Protein AF-A0A1J5P2U4-F1 (afdb_monomer_lite)

Organism: NCBI:txid410659

pLDDT: mean 81.0, std 15.77, range [33.81, 97.44]

Foldseek 3Di:
DPDPLVVVVVVLVPDDPVSSVVVLVCCCPVPVNCCVRQNAEAEDEPQVVAADDQDDDGPHQWYKYWHHQDPVRDIDIDIHGDCVVDPPVVVVVVVVVVVVCVVPVVVCVCVPDDDPDDPPPPPPDDD

Secondary structure (DSSP, 8-state):
---HHHHHHHHHHTS-HHHHHHHHHHHHHSHHHHHHHT-S-EEEE-GGG-S-------SSSEEEEEEEEPTTS-EEEEEEE-TTTS-HHHHHHHHHHHHHHIIIIIHHHHHHS---S----------

Radius of gyration: 18.42 Å; chains: 1; bounding box: 45×30×42 Å

Structure (mmCIF, N/CA/C/O backbone):
data_AF-A0A1J5P2U4-F1
#
_entry.id   AF-A0A1J5P2U4-F1
#
loop_
_atom_site.group_PDB
_atom_site.id
_atom_site.type_symbol
_atom_site.label_atom_id
_atom_site.label_alt_id
_atom_site.label_comp_id
_atom_site.label_asym_id
_atom_site.label_entity_id
_atom_site.label_seq_id
_atom_site.pdbx_PDB_ins_code
_atom_site.Cartn_x
_atom_site.Cartn_y
_atom_site.Cartn_z
_atom_site.occupancy
_atom_site.B_iso_or_equiv
_atom_site.auth_seq_id
_atom_site.auth_comp_id
_atom_site.auth_asym_id
_atom_site.auth_atom_id
_atom_site.pdbx_PDB_model_num
ATOM 1 N N . MET A 1 1 ? -10.107 -14.728 -17.658 1.00 53.91 1 MET A N 1
ATOM 2 C CA . MET A 1 1 ? -9.502 -13.776 -16.695 1.00 53.91 1 MET A CA 1
ATOM 3 C C . MET A 1 1 ? -9.969 -12.376 -17.053 1.00 53.91 1 MET A C 1
ATOM 5 O O . MET A 1 1 ? -9.482 -11.819 -18.030 1.00 53.91 1 MET A O 1
ATOM 9 N N . GLU A 1 2 ? -10.939 -11.845 -16.314 1.00 76.62 2 GLU A N 1
ATOM 10 C CA . GLU A 1 2 ? -11.647 -10.598 -16.659 1.00 76.62 2 GLU A CA 1
ATOM 11 C C . GLU A 1 2 ? -10.853 -9.314 -16.367 1.00 76.62 2 GLU A C 1
ATOM 13 O O . GLU A 1 2 ? -11.187 -8.256 -16.887 1.00 76.62 2 GLU A O 1
ATOM 18 N N . ILE A 1 3 ? -9.757 -9.390 -15.606 1.00 80.31 3 ILE A N 1
ATOM 19 C CA . ILE A 1 3 ? -8.998 -8.210 -15.169 1.00 80.31 3 ILE A CA 1
ATOM 20 C C . ILE A 1 3 ? -7.887 -7.863 -16.188 1.00 80.31 3 ILE A C 1
ATOM 22 O O . ILE A 1 3 ? -6.929 -8.634 -16.345 1.00 80.31 3 ILE A O 1
ATOM 26 N N . PRO A 1 4 ? -7.937 -6.695 -16.869 1.00 81.62 4 PRO A N 1
ATOM 27 C CA . PRO A 1 4 ? -6.969 -6.341 -17.910 1.00 81.62 4 PRO A CA 1
ATOM 28 C C . PRO A 1 4 ? -5.523 -6.207 -17.417 1.00 81.62 4 PRO A C 1
ATOM 30 O O . PRO A 1 4 ? -4.601 -6.565 -18.150 1.00 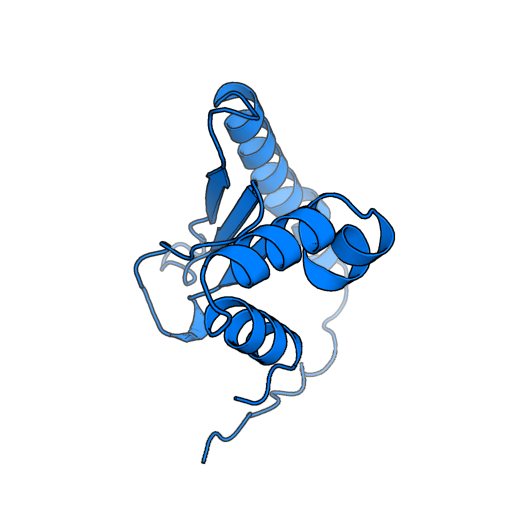81.62 4 PRO A O 1
ATOM 33 N N . SER A 1 5 ? -5.307 -5.708 -16.195 1.00 79.44 5 SER A N 1
ATOM 34 C CA . SER A 1 5 ? -3.974 -5.590 -15.583 1.00 79.44 5 SER A CA 1
ATOM 35 C C . SER A 1 5 ? -3.355 -6.962 -15.317 1.00 79.44 5 SER A C 1
ATOM 37 O O . SER A 1 5 ? -2.198 -7.196 -15.661 1.00 79.44 5 SER A O 1
ATOM 39 N N . PHE A 1 6 ? -4.150 -7.909 -14.819 1.00 81.31 6 PHE A N 1
ATOM 40 C CA . PHE A 1 6 ? -3.707 -9.280 -14.590 1.00 81.31 6 PHE A CA 1
ATOM 41 C C . PHE A 1 6 ? -3.299 -9.973 -15.894 1.00 81.31 6 PHE A C 1
ATOM 43 O O . PHE A 1 6 ? -2.234 -10.582 -15.980 1.00 81.31 6 PHE A O 1
ATOM 50 N N . ARG A 1 7 ? -4.087 -9.791 -16.960 1.00 86.12 7 ARG A N 1
ATOM 51 C CA . ARG A 1 7 ? -3.739 -10.289 -18.298 1.00 86.12 7 ARG A CA 1
ATOM 52 C C . ARG A 1 7 ? -2.407 -9.723 -18.803 1.00 86.12 7 ARG A C 1
ATOM 54 O O . ARG A 1 7 ? -1.611 -10.481 -19.349 1.00 86.12 7 ARG A O 1
ATOM 61 N N . LYS A 1 8 ? -2.139 -8.427 -18.603 1.00 85.94 8 LYS A N 1
ATOM 62 C CA . LYS A 1 8 ? -0.858 -7.800 -18.985 1.00 85.94 8 LYS A CA 1
ATOM 63 C C . LYS A 1 8 ? 0.324 -8.416 -18.234 1.00 85.94 8 LYS A C 1
ATOM 65 O O . LYS A 1 8 ? 1.337 -8.731 -18.855 1.00 85.94 8 LYS A O 1
ATOM 70 N N . ILE A 1 9 ? 0.179 -8.638 -16.927 1.00 84.88 9 ILE A N 1
ATOM 71 C CA . ILE A 1 9 ? 1.215 -9.282 -16.107 1.00 84.88 9 ILE A CA 1
ATOM 72 C C . ILE A 1 9 ? 1.461 -10.715 -16.597 1.00 84.88 9 ILE A C 1
ATOM 74 O O . ILE A 1 9 ? 2.609 -11.098 -16.813 1.00 84.88 9 ILE A O 1
ATOM 78 N N . MET A 1 10 ? 0.399 -11.479 -16.871 1.00 87.69 10 MET A N 1
ATOM 79 C CA . MET A 1 10 ? 0.507 -12.840 -17.410 1.00 87.69 10 MET A CA 1
ATOM 80 C C . MET A 1 10 ? 1.147 -12.889 -18.805 1.00 87.69 10 MET A C 1
ATOM 82 O O . MET A 1 10 ? 1.853 -13.837 -19.134 1.00 87.69 10 MET A O 1
ATOM 86 N N . MET A 1 11 ? 0.937 -11.874 -19.644 1.00 88.69 11 MET A N 1
ATOM 87 C CA . MET A 1 11 ? 1.636 -11.766 -20.929 1.00 88.69 11 MET A CA 1
ATOM 88 C C . MET A 1 11 ? 3.133 -11.504 -20.728 1.00 88.69 11 MET A C 1
ATOM 90 O O . MET A 1 11 ? 3.956 -12.160 -21.364 1.00 88.69 11 MET A O 1
ATOM 94 N N . ALA A 1 12 ? 3.497 -10.611 -19.803 1.00 87.38 12 ALA A N 1
ATOM 95 C CA . ALA A 1 12 ? 4.894 -10.313 -19.493 1.00 87.38 12 ALA A CA 1
ATOM 96 C C . ALA A 1 12 ? 5.641 -11.523 -18.897 1.00 87.38 12 ALA A C 1
ATOM 98 O O . ALA A 1 12 ? 6.815 -11.740 -19.199 1.00 87.38 12 ALA A O 1
ATOM 99 N N . THR A 1 13 ? 4.980 -12.356 -18.084 1.00 86.88 13 THR A N 1
ATOM 100 C CA . THR A 1 13 ? 5.610 -13.544 -17.478 1.00 86.88 13 THR A CA 1
ATOM 101 C C . THR A 1 13 ? 5.893 -14.664 -18.478 1.00 86.88 13 THR A C 1
ATOM 103 O O . THR A 1 13 ? 6.855 -15.412 -18.271 1.00 86.88 13 THR A O 1
ATOM 106 N N . ARG A 1 14 ? 5.119 -14.744 -19.571 1.00 90.69 14 ARG A N 1
ATOM 107 C CA . ARG A 1 14 ? 5.276 -15.726 -20.663 1.00 90.69 14 ARG A CA 1
ATOM 108 C C . ARG A 1 14 ? 6.401 -15.393 -21.649 1.00 90.69 14 ARG A C 1
ATOM 110 O O . ARG A 1 14 ? 6.739 -16.240 -22.472 1.00 90.69 14 ARG A O 1
ATOM 117 N N . LEU A 1 15 ? 6.991 -14.199 -21.579 1.00 92.44 15 LEU A N 1
ATOM 118 C CA . LEU A 1 15 ? 8.107 -13.815 -22.446 1.00 92.44 15 LEU A CA 1
ATOM 119 C C . LEU A 1 15 ? 9.388 -14.614 -22.120 1.00 92.44 15 LEU A C 1
ATOM 121 O O . LEU A 1 15 ? 9.649 -14.915 -20.948 1.00 92.44 15 LEU A O 1
ATOM 125 N N . PRO A 1 16 ? 10.243 -14.900 -23.125 1.00 93.69 16 PRO A N 1
ATOM 126 C CA . PRO A 1 16 ? 11.587 -15.423 -22.900 1.00 93.69 16 PRO A CA 1
ATOM 127 C C . PRO A 1 16 ? 12.362 -14.557 -21.903 1.00 93.69 16 PRO A C 1
ATOM 129 O O . PRO A 1 16 ? 12.216 -13.334 -21.882 1.00 93.69 16 PRO A O 1
ATOM 132 N N . ARG A 1 17 ? 13.232 -15.181 -21.098 1.00 92.62 17 ARG A N 1
ATOM 133 C CA . ARG A 1 17 ? 13.977 -14.526 -20.003 1.00 92.62 17 ARG A CA 1
ATOM 134 C C . ARG A 1 17 ? 14.560 -13.134 -20.334 1.00 92.62 17 ARG A C 1
ATOM 136 O O . ARG A 1 17 ? 14.373 -12.255 -19.490 1.00 92.62 17 ARG A O 1
ATOM 143 N N . PRO A 1 18 ? 15.225 -12.885 -21.484 1.00 93.31 18 PRO A N 1
ATOM 144 C CA . PRO A 1 18 ? 15.765 -11.554 -21.776 1.00 93.31 18 PRO A CA 1
ATOM 145 C C . PRO A 1 18 ? 14.665 -10.504 -21.982 1.00 93.31 18 PRO A C 1
ATOM 147 O O . PRO A 1 18 ? 14.711 -9.440 -21.369 1.00 93.31 18 PRO A O 1
ATOM 150 N N . LEU A 1 19 ? 13.632 -10.828 -22.764 1.00 92.75 19 LEU A N 1
ATOM 151 C CA . LEU A 1 19 ? 12.503 -9.931 -23.024 1.00 92.75 19 LEU A CA 1
ATOM 152 C C . LEU A 1 19 ? 11.686 -9.670 -21.762 1.00 92.75 19 LEU A C 1
ATOM 154 O O . LEU A 1 19 ? 11.273 -8.541 -21.519 1.00 92.75 19 LEU A O 1
ATOM 158 N N . ARG A 1 20 ? 11.518 -10.692 -20.919 1.00 92.62 20 ARG A N 1
ATOM 159 C CA . ARG A 1 20 ? 10.859 -10.553 -19.622 1.00 92.62 20 ARG A CA 1
ATOM 160 C C . ARG A 1 20 ? 11.613 -9.592 -18.703 1.00 92.62 20 ARG A C 1
ATOM 162 O O . ARG A 1 20 ? 10.999 -8.740 -18.073 1.00 92.62 20 ARG A O 1
ATOM 169 N N . ARG A 1 21 ? 12.944 -9.697 -18.616 1.00 90.69 21 ARG A N 1
ATOM 170 C CA . ARG A 1 21 ? 13.746 -8.747 -17.822 1.00 90.69 21 ARG A CA 1
ATOM 171 C C . ARG A 1 21 ? 13.596 -7.323 -18.348 1.00 90.69 21 ARG A C 1
ATOM 173 O O . ARG A 1 21 ? 13.374 -6.419 -17.551 1.00 90.69 21 ARG A O 1
ATOM 180 N N . LEU A 1 22 ? 13.651 -7.143 -19.667 1.00 91.69 22 LEU A N 1
ATOM 181 C CA . LEU A 1 22 ? 13.474 -5.834 -20.287 1.00 91.69 22 LEU A CA 1
ATOM 182 C C . LEU A 1 22 ? 12.072 -5.261 -20.031 1.00 91.69 22 LEU A C 1
ATOM 184 O O . LEU A 1 22 ? 11.955 -4.089 -19.688 1.00 91.69 22 LEU A O 1
ATOM 188 N N . SER A 1 23 ? 11.016 -6.077 -20.121 1.00 90.38 23 SER A N 1
ATOM 189 C CA . SER A 1 23 ? 9.646 -5.619 -19.864 1.00 90.38 23 SER A CA 1
ATOM 190 C C . SER A 1 23 ? 9.451 -5.153 -18.422 1.00 90.38 23 SER A C 1
ATOM 192 O O . SER A 1 23 ? 8.807 -4.133 -18.198 1.00 90.38 23 SER A O 1
ATOM 194 N N . TRP A 1 24 ? 10.029 -5.865 -17.447 1.00 89.31 24 TRP A N 1
ATOM 195 C CA . TRP A 1 24 ? 9.990 -5.452 -16.040 1.00 89.31 24 TRP A CA 1
ATOM 196 C C . TRP A 1 24 ? 10.830 -4.202 -15.788 1.00 89.31 24 TRP A C 1
ATOM 198 O O . TRP A 1 24 ? 10.377 -3.298 -15.095 1.00 89.31 24 TRP A O 1
ATOM 208 N N . LEU A 1 25 ? 12.016 -4.114 -16.394 1.00 89.75 25 LEU A N 1
ATOM 209 C CA . LEU A 1 25 ? 12.885 -2.949 -16.268 1.00 89.75 25 LEU A CA 1
ATOM 210 C C . LEU A 1 25 ? 12.201 -1.690 -16.817 1.00 89.75 25 LEU A C 1
ATOM 212 O O . LEU A 1 25 ? 12.135 -0.686 -16.118 1.00 89.75 25 LEU A O 1
ATOM 216 N N . LEU A 1 26 ? 11.611 -1.755 -18.011 1.00 89.56 26 LEU A N 1
ATOM 217 C CA . LEU A 1 26 ? 10.865 -0.631 -18.584 1.00 89.56 26 LEU A CA 1
ATOM 218 C C . LEU A 1 26 ? 9.596 -0.320 -17.782 1.00 89.56 26 LEU A C 1
ATOM 220 O O . LEU A 1 26 ? 9.335 0.838 -17.472 1.00 89.56 26 LEU A O 1
ATOM 224 N N . GLY A 1 27 ? 8.833 -1.346 -17.399 1.00 87.44 27 GLY A N 1
ATOM 225 C CA . GLY A 1 27 ? 7.594 -1.174 -16.645 1.00 87.44 27 GLY A CA 1
ATOM 226 C C . GLY A 1 27 ? 7.795 -0.505 -15.284 1.00 87.44 27 GLY A C 1
ATOM 227 O O . GLY A 1 27 ? 6.955 0.298 -14.885 1.00 87.44 27 GLY A O 1
ATOM 228 N N . LEU A 1 28 ? 8.906 -0.808 -14.603 1.00 85.75 28 LEU A N 1
ATOM 229 C CA . LEU A 1 28 ? 9.208 -0.274 -13.276 1.00 85.75 28 LEU A CA 1
ATOM 230 C C . LEU A 1 28 ? 9.969 1.062 -13.303 1.00 85.75 28 LEU A C 1
ATOM 232 O O . LEU A 1 28 ? 9.817 1.845 -12.374 1.00 85.75 28 LEU A O 1
ATOM 236 N N . ASN A 1 29 ? 10.760 1.345 -14.346 1.00 88.38 29 ASN A N 1
ATOM 237 C CA . ASN A 1 29 ? 11.610 2.548 -14.390 1.00 88.38 29 ASN A CA 1
ATOM 238 C C . ASN A 1 29 ? 11.037 3.689 -15.245 1.00 88.38 29 ASN A C 1
ATOM 240 O O . ASN A 1 29 ? 11.432 4.841 -15.079 1.00 88.38 29 ASN A O 1
ATOM 244 N N . VAL A 1 30 ? 10.101 3.416 -16.159 1.00 89.62 30 VAL A N 1
ATOM 245 C CA . VAL A 1 30 ? 9.462 4.471 -16.958 1.00 89.62 30 VAL A CA 1
ATOM 246 C C . VAL A 1 30 ? 8.278 5.031 -16.177 1.00 89.62 30 VAL A C 1
ATOM 248 O O . VAL A 1 30 ? 7.255 4.362 -16.042 1.00 89.62 30 VAL A O 1
ATOM 251 N N . GLY A 1 31 ? 8.376 6.282 -15.714 1.00 84.75 31 GLY A N 1
ATOM 252 C CA . GLY A 1 31 ? 7.391 6.895 -14.809 1.00 84.75 31 GLY A CA 1
ATOM 253 C C . GLY A 1 31 ? 5.932 6.780 -15.270 1.00 84.75 31 GLY A C 1
ATOM 254 O O . GLY A 1 31 ? 5.059 6.420 -14.483 1.00 84.75 31 GLY A O 1
ATOM 255 N N . ARG A 1 32 ? 5.654 6.976 -16.568 1.00 86.12 32 ARG A N 1
ATOM 256 C CA . ARG A 1 32 ? 4.300 6.794 -17.127 1.00 86.12 32 ARG A CA 1
ATOM 257 C C . ARG A 1 32 ? 3.822 5.341 -17.047 1.00 86.12 32 ARG A C 1
ATOM 259 O O . ARG A 1 32 ? 2.643 5.107 -16.807 1.00 86.12 32 ARG A O 1
ATOM 266 N N . MET A 1 33 ? 4.706 4.367 -17.263 1.00 84.44 33 MET A N 1
ATOM 267 C CA . MET A 1 33 ? 4.361 2.944 -17.182 1.00 84.44 33 MET A CA 1
ATOM 268 C C . MET A 1 33 ? 4.189 2.503 -15.729 1.00 84.44 33 MET A C 1
ATOM 270 O O . MET A 1 33 ? 3.229 1.786 -15.441 1.00 84.44 33 MET A O 1
ATOM 274 N N . TYR A 1 34 ? 5.050 2.991 -14.834 1.00 84.56 34 TYR A N 1
ATOM 275 C CA . TYR A 1 34 ? 4.978 2.742 -13.399 1.00 84.56 34 TYR A CA 1
ATOM 276 C C . TYR A 1 34 ? 3.660 3.251 -12.809 1.00 84.56 34 TYR A C 1
ATOM 278 O O . TYR A 1 34 ? 2.875 2.473 -12.265 1.00 84.56 34 TYR A O 1
ATOM 286 N N . ALA A 1 35 ? 3.358 4.535 -13.020 1.00 84.50 35 ALA A N 1
ATOM 287 C CA . ALA A 1 35 ? 2.147 5.161 -12.498 1.00 84.50 35 ALA A CA 1
ATOM 288 C C . ALA A 1 35 ? 0.865 4.522 -13.056 1.00 84.50 35 ALA A C 1
ATOM 290 O O . ALA A 1 35 ? -0.103 4.349 -12.324 1.00 84.50 35 ALA A O 1
ATOM 291 N N . ASN A 1 36 ? 0.862 4.123 -14.333 1.00 83.50 36 ASN A N 1
ATOM 292 C CA . ASN A 1 36 ? -0.333 3.567 -14.969 1.00 83.50 36 ASN A CA 1
ATOM 293 C C . ASN A 1 36 ? -0.586 2.083 -14.660 1.00 83.50 36 ASN A C 1
ATOM 295 O O . ASN A 1 36 ? -1.704 1.620 -14.879 1.00 83.50 36 ASN A O 1
ATOM 299 N N . ASN A 1 37 ? 0.431 1.307 -14.260 1.00 79.62 37 ASN A N 1
ATOM 300 C CA . ASN A 1 37 ? 0.289 -0.151 -14.123 1.00 79.62 37 ASN A CA 1
ATOM 301 C C . ASN A 1 37 ? 0.628 -0.695 -12.727 1.00 79.62 37 ASN A C 1
ATOM 303 O O . ASN A 1 37 ? 0.103 -1.752 -12.385 1.00 79.62 37 ASN A O 1
ATOM 307 N N . PHE A 1 38 ? 1.482 -0.026 -11.946 1.00 80.38 38 PHE A N 1
ATOM 308 C CA . PHE A 1 38 ? 1.981 -0.540 -10.663 1.00 80.38 38 PHE A CA 1
ATOM 309 C C . PHE A 1 38 ? 1.527 0.285 -9.455 1.00 80.38 38 PHE A C 1
ATOM 311 O O . PHE A 1 38 ? 1.266 -0.290 -8.401 1.00 80.38 38 PHE A O 1
ATOM 318 N N . GLY A 1 39 ? 1.371 1.604 -9.612 1.00 83.88 39 GLY A N 1
ATOM 319 C CA . GLY A 1 39 ? 0.986 2.489 -8.508 1.00 83.88 39 GLY A CA 1
ATOM 320 C C . GLY A 1 39 ? 2.053 2.570 -7.406 1.00 83.88 39 GLY A C 1
ATOM 321 O O . GLY A 1 39 ? 3.189 2.140 -7.592 1.00 83.88 39 GLY A O 1
ATOM 322 N N . SER A 1 40 ? 1.702 3.153 -6.257 1.00 84.56 40 SER A N 1
ATOM 323 C CA . SER A 1 40 ? 2.643 3.345 -5.135 1.00 84.56 40 SER A CA 1
ATOM 324 C C . SER A 1 40 ? 2.557 2.243 -4.077 1.00 84.56 40 SER A C 1
ATOM 326 O O . SER A 1 40 ? 3.567 1.877 -3.481 1.00 84.56 40 SER A O 1
ATOM 328 N N . PHE A 1 41 ? 1.359 1.710 -3.845 1.00 86.62 41 PHE A N 1
ATOM 329 C CA . PHE A 1 41 ? 1.096 0.618 -2.913 1.00 86.62 41 PHE A CA 1
ATOM 330 C C . PHE A 1 41 ? -0.099 -0.196 -3.409 1.00 86.62 41 PHE A C 1
ATOM 332 O O . PHE A 1 41 ? -0.983 0.329 -4.088 1.00 86.62 41 PHE A O 1
ATOM 339 N N . GLY A 1 42 ? -0.118 -1.483 -3.076 1.00 86.94 42 GLY A N 1
ATOM 340 C CA . GLY A 1 42 ? -1.277 -2.340 -3.308 1.00 86.94 42 GLY A CA 1
ATOM 341 C C . GLY A 1 42 ? -2.151 -2.435 -2.063 1.00 86.94 42 GLY A C 1
ATOM 342 O O . GLY A 1 42 ? -1.626 -2.493 -0.952 1.00 86.94 42 GLY A O 1
ATOM 343 N N . VAL A 1 43 ? -3.468 -2.515 -2.248 1.00 88.06 43 VAL A N 1
ATOM 344 C CA . VAL A 1 43 ? -4.414 -2.936 -1.206 1.00 88.06 43 VAL A CA 1
ATOM 345 C C . VAL A 1 43 ? -5.136 -4.172 -1.709 1.00 88.06 43 VAL A C 1
ATOM 347 O O . VAL A 1 43 ? -5.642 -4.186 -2.830 1.00 88.06 43 VAL A O 1
ATOM 350 N N . THR A 1 44 ? -5.169 -5.217 -0.895 1.00 84.81 44 THR A N 1
ATOM 351 C CA . THR A 1 44 ? -5.840 -6.471 -1.227 1.00 84.81 44 THR A CA 1
ATOM 352 C C . THR A 1 44 ? -6.632 -6.986 -0.037 1.00 84.81 44 THR A C 1
ATOM 354 O O . THR A 1 44 ? -6.281 -6.748 1.116 1.00 84.81 44 THR A O 1
ATOM 357 N N . SER A 1 45 ? -7.706 -7.712 -0.322 1.00 81.31 45 SER A N 1
ATOM 358 C CA . SER A 1 45 ? -8.538 -8.346 0.692 1.00 81.31 45 SER A CA 1
ATOM 359 C C . SER A 1 45 ? -8.781 -9.792 0.328 1.00 81.31 45 SER A C 1
ATOM 361 O O . SER A 1 45 ? -9.140 -10.096 -0.810 1.00 81.31 45 SER A O 1
ATOM 363 N N . VAL A 1 46 ? -8.611 -10.670 1.310 1.00 71.75 46 VAL A N 1
ATOM 364 C CA . VAL A 1 46 ? -9.069 -12.064 1.228 1.00 71.75 46 VAL A CA 1
ATOM 365 C C . VAL A 1 46 ? -10.355 -12.244 2.043 1.00 71.75 46 VAL A C 1
ATOM 367 O O . VAL A 1 46 ? -10.946 -13.315 2.026 1.00 71.75 46 VAL A O 1
ATOM 370 N N . ALA A 1 47 ? -10.859 -11.178 2.680 1.00 73.00 47 ALA A N 1
ATOM 371 C CA . ALA A 1 47 ? -12.006 -11.231 3.582 1.00 73.00 47 ALA A CA 1
ATOM 372 C C . ALA A 1 47 ? -13.254 -11.870 2.945 1.00 73.00 47 ALA A C 1
ATOM 374 O O . ALA A 1 47 ? -13.990 -12.598 3.601 1.00 73.00 47 ALA A O 1
ATOM 375 N N . ALA A 1 48 ? -13.465 -11.659 1.642 1.00 68.19 48 ALA A N 1
ATOM 376 C CA . ALA A 1 48 ? -14.589 -12.246 0.911 1.00 68.19 48 ALA A CA 1
ATOM 377 C C . ALA A 1 48 ? -14.539 -13.785 0.801 1.00 68.19 48 ALA A C 1
ATOM 379 O O . A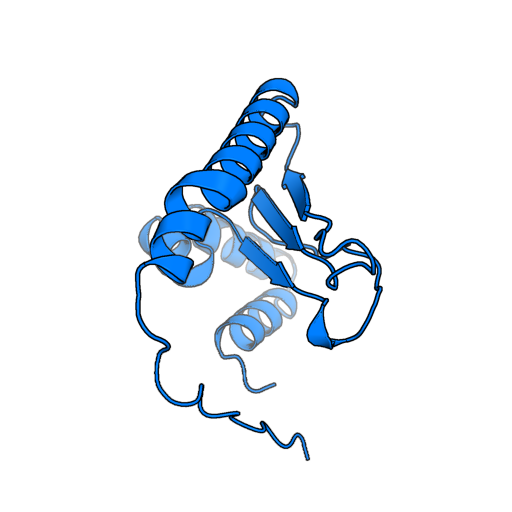LA A 1 48 ? -15.572 -14.408 0.572 1.00 68.19 48 ALA A O 1
ATOM 380 N N . TYR A 1 49 ? -13.361 -14.397 0.955 1.00 68.00 49 TYR A N 1
ATOM 381 C CA . TYR A 1 49 ? -13.132 -15.835 0.776 1.00 68.00 49 TYR A CA 1
ATOM 382 C C . TYR A 1 49 ? -12.866 -16.577 2.097 1.00 68.00 49 TYR A C 1
ATOM 384 O O . TYR A 1 49 ? -12.594 -17.775 2.080 1.00 68.00 49 TYR A O 1
ATOM 392 N N . GLY A 1 50 ? -12.990 -15.886 3.235 1.00 64.88 50 GLY A N 1
ATOM 393 C CA . GLY A 1 50 ? -12.833 -16.450 4.576 1.00 64.88 50 GLY A CA 1
ATOM 394 C C . GLY A 1 50 ? -11.503 -16.095 5.255 1.00 64.88 50 GLY A C 1
ATOM 395 O O . GLY A 1 50 ? -10.699 -15.335 4.708 1.00 64.88 50 GLY A O 1
ATOM 396 N N . PRO A 1 51 ? -11.270 -16.617 6.474 1.00 59.16 51 PRO A N 1
ATOM 397 C CA . PRO A 1 51 ? -10.005 -16.459 7.183 1.00 59.16 51 PRO A CA 1
ATOM 398 C C . PRO A 1 51 ? -8.919 -17.235 6.429 1.00 59.16 51 PRO A C 1
ATOM 400 O O . PRO A 1 51 ? -8.794 -18.450 6.550 1.00 59.16 51 PRO A O 1
ATOM 403 N N . GLY A 1 52 ? -8.181 -16.529 5.579 1.00 57.66 52 GLY A N 1
ATOM 404 C CA . GLY A 1 52 ? -7.149 -17.090 4.717 1.00 57.66 52 GLY A CA 1
ATOM 405 C C . GLY A 1 52 ? -5.815 -16.386 4.910 1.00 57.66 52 GLY A C 1
ATOM 406 O O . GLY A 1 52 ? -5.755 -15.221 5.302 1.00 57.66 52 GLY A O 1
ATOM 407 N N . GLU A 1 53 ? -4.740 -17.114 4.619 1.00 54.53 53 GLU A N 1
ATOM 408 C CA . GLU A 1 53 ? -3.367 -16.636 4.707 1.00 54.53 53 GLU A CA 1
ATOM 409 C C . GLU A 1 53 ? -3.195 -15.344 3.896 1.00 54.53 53 GLU A C 1
ATOM 411 O O . GLU A 1 53 ? -3.324 -15.314 2.671 1.00 54.53 53 GLU A O 1
ATOM 416 N N . LEU A 1 54 ? -2.903 -14.247 4.595 1.00 63.38 54 LEU A N 1
ATOM 417 C CA . LEU A 1 54 ? -2.802 -12.895 4.044 1.00 63.38 54 LEU A CA 1
ATOM 418 C C . LEU A 1 54 ? -1.553 -12.711 3.163 1.00 63.38 54 LEU A C 1
ATOM 420 O O . LEU A 1 54 ? -1.068 -11.591 3.058 1.00 63.38 54 LEU A O 1
ATOM 424 N N . GLN A 1 55 ? -0.999 -13.762 2.544 1.00 63.19 55 GLN A N 1
ATOM 425 C CA . GLN A 1 55 ? 0.257 -13.778 1.775 1.00 63.19 55 GLN A CA 1
ATOM 426 C C . GLN A 1 55 ? 0.079 -13.495 0.274 1.00 63.19 55 GLN A C 1
ATOM 428 O O . GLN A 1 55 ? 0.548 -14.220 -0.598 1.00 63.19 55 GLN A O 1
ATOM 433 N N . ALA A 1 56 ? -0.563 -12.382 -0.060 1.00 68.62 56 ALA A N 1
ATOM 434 C CA . ALA A 1 56 ? -0.507 -11.835 -1.411 1.00 68.62 56 ALA A CA 1
ATOM 435 C C . ALA A 1 56 ? 0.914 -11.355 -1.797 1.00 68.62 56 ALA A C 1
ATOM 437 O O . ALA A 1 56 ? 1.596 -10.663 -1.038 1.00 68.62 56 ALA A O 1
ATOM 4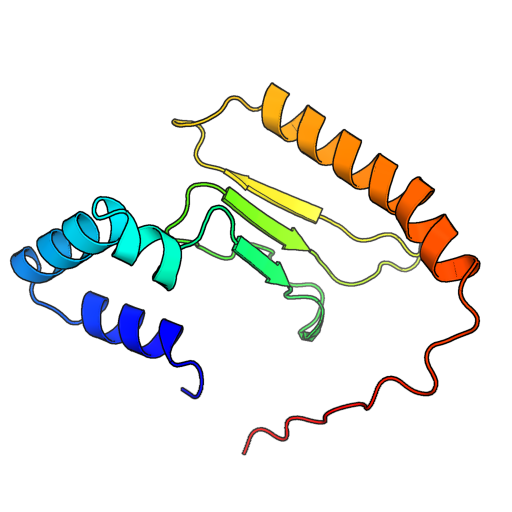38 N N . LEU A 1 57 ? 1.361 -11.680 -3.007 1.00 73.12 57 LEU A N 1
ATOM 439 C CA . LEU A 1 57 ? 2.605 -11.156 -3.573 1.00 73.12 57 LEU A CA 1
ATOM 440 C C . LEU A 1 57 ? 2.283 -9.987 -4.507 1.00 73.12 57 LEU A C 1
ATOM 442 O O . LEU A 1 57 ? 1.394 -10.090 -5.351 1.00 73.12 57 LEU A O 1
ATOM 446 N N . SER A 1 58 ? 3.015 -8.883 -4.363 1.00 74.00 58 SER A N 1
ATOM 447 C CA . SER A 1 58 ? 2.906 -7.707 -5.233 1.00 74.00 58 SER A CA 1
ATOM 448 C C . SER A 1 58 ? 4.266 -7.392 -5.861 1.00 74.00 58 SER A C 1
ATOM 450 O O . SER A 1 58 ? 5.287 -7.595 -5.206 1.00 74.00 58 SER A O 1
ATOM 452 N N . PRO A 1 59 ? 4.308 -6.883 -7.108 1.00 74.94 59 PRO A N 1
ATOM 453 C CA . PRO A 1 59 ? 5.533 -6.338 -7.692 1.00 74.94 59 PRO A CA 1
ATOM 454 C C . PRO A 1 59 ? 6.050 -5.081 -6.976 1.00 74.94 59 PRO A C 1
ATOM 456 O O . PRO A 1 59 ? 7.215 -4.730 -7.139 1.00 74.94 59 PRO A O 1
ATOM 459 N N . GLY A 1 60 ? 5.177 -4.374 -6.249 1.00 81.12 60 GLY A N 1
ATOM 460 C CA . GLY A 1 60 ? 5.517 -3.145 -5.535 1.00 81.12 60 GLY A CA 1
ATOM 461 C C . GLY A 1 60 ? 6.100 -3.400 -4.139 1.00 81.12 60 GLY A C 1
ATOM 462 O O . GLY A 1 60 ? 5.823 -4.441 -3.541 1.00 81.12 60 GLY A O 1
ATOM 463 N N . PRO A 1 61 ? 6.856 -2.433 -3.587 1.00 83.81 61 PRO A N 1
ATOM 464 C CA . PRO A 1 61 ? 7.526 -2.573 -2.296 1.00 83.81 61 PRO A CA 1
ATOM 465 C C . PRO A 1 61 ? 6.577 -2.497 -1.100 1.00 83.81 61 PRO A C 1
ATOM 467 O O . PRO A 1 61 ? 7.025 -2.779 0.001 1.00 83.81 61 PRO A O 1
ATOM 470 N N . PHE A 1 62 ? 5.308 -2.118 -1.289 1.00 89.25 62 PHE A N 1
ATOM 471 C CA . PHE A 1 62 ? 4.311 -1.998 -0.224 1.00 89.25 62 PHE A CA 1
ATOM 472 C C . PHE A 1 62 ? 3.001 -2.672 -0.623 1.00 89.25 62 PHE A C 1
ATOM 474 O O . PHE A 1 62 ? 2.432 -2.391 -1.685 1.00 89.25 62 PHE A O 1
ATOM 481 N N . LEU A 1 63 ? 2.497 -3.533 0.253 1.00 89.06 63 LEU A N 1
ATOM 482 C CA . LEU A 1 63 ? 1.233 -4.226 0.067 1.00 89.06 63 LEU A CA 1
ATOM 483 C C . LEU A 1 63 ? 0.477 -4.319 1.388 1.00 89.06 63 LEU A C 1
ATOM 485 O O . LEU A 1 63 ? 0.927 -4.982 2.317 1.00 89.06 63 LEU A O 1
ATOM 4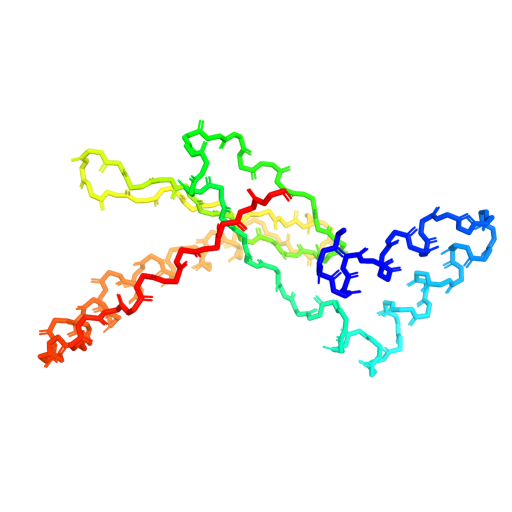89 N N . VAL A 1 64 ? -0.698 -3.703 1.437 1.00 90.06 64 VAL A N 1
ATOM 490 C CA . VAL A 1 64 ? -1.618 -3.769 2.572 1.00 90.06 64 VAL A CA 1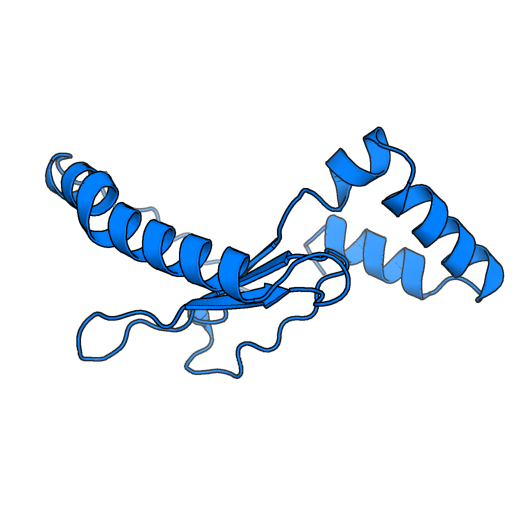
ATOM 491 C C . VAL A 1 64 ? -2.634 -4.876 2.315 1.00 90.06 64 VAL A C 1
ATOM 493 O O . VAL A 1 64 ? -3.279 -4.904 1.268 1.00 90.06 64 VAL A O 1
ATOM 496 N N . SER A 1 65 ? -2.763 -5.806 3.254 1.00 88.19 65 SER A N 1
ATOM 497 C CA . SER A 1 65 ? -3.728 -6.905 3.218 1.00 88.19 65 SER A CA 1
ATOM 498 C C . SER A 1 65 ? -4.606 -6.846 4.461 1.00 88.19 65 SER A C 1
ATOM 500 O O . SER A 1 65 ? -4.069 -6.669 5.551 1.00 88.19 65 SER A O 1
ATOM 502 N N . TYR A 1 66 ? -5.922 -7.008 4.320 1.00 88.62 66 TYR A N 1
ATOM 503 C CA . TYR A 1 66 ? -6.833 -7.073 5.469 1.00 88.62 66 TYR A CA 1
ATOM 504 C C . TYR A 1 66 ? -7.712 -8.328 5.459 1.00 88.62 66 TYR A C 1
ATOM 506 O O . TYR A 1 66 ? -8.067 -8.851 4.393 1.00 88.62 66 TYR A O 1
ATOM 514 N N . GLY A 1 67 ? -8.005 -8.817 6.664 1.00 85.69 67 GLY A N 1
ATOM 515 C CA . GLY A 1 67 ? -8.771 -10.032 6.927 1.00 85.69 67 GLY A CA 1
ATOM 516 C C . GLY A 1 67 ? -10.280 -9.815 7.062 1.00 85.69 67 GLY A C 1
ATOM 517 O O . GLY A 1 67 ? -10.807 -8.729 6.825 1.00 85.69 67 GLY A O 1
ATOM 518 N N . VAL A 1 68 ? -10.978 -10.894 7.425 1.00 85.62 68 VAL A N 1
ATOM 519 C CA . VAL A 1 68 ? -12.395 -10.864 7.823 1.00 85.62 68 VAL A CA 1
ATOM 520 C C . VAL A 1 68 ? -12.580 -10.123 9.145 1.00 85.62 68 VAL A C 1
ATOM 522 O O . VAL A 1 68 ? -11.676 -10.096 9.975 1.00 85.62 68 VAL A O 1
ATOM 525 N N . VAL A 1 69 ? -13.772 -9.556 9.342 1.00 86.44 69 VAL A N 1
ATOM 526 C CA . VAL A 1 69 ? -14.163 -8.955 10.622 1.00 86.44 69 VAL A CA 1
ATOM 527 C C . VAL A 1 69 ? -14.261 -10.053 11.680 1.00 86.44 69 VAL A C 1
ATOM 529 O O . VAL A 1 69 ? -14.987 -11.034 11.497 1.00 86.44 69 VAL A O 1
ATOM 532 N N . GLY A 1 70 ? -13.511 -9.886 12.765 1.00 84.00 70 GLY A N 1
ATOM 533 C CA . GLY A 1 70 ? -13.510 -10.768 13.920 1.00 84.00 70 GLY A CA 1
ATOM 534 C C . GLY A 1 70 ? -14.789 -10.656 14.761 1.00 84.00 70 GLY A C 1
ATOM 535 O O . GLY A 1 70 ? -15.588 -9.731 14.592 1.00 84.00 70 GLY A O 1
ATOM 536 N N . PRO A 1 71 ? -15.005 -11.593 15.701 1.00 84.38 71 PRO A N 1
ATOM 537 C CA . PRO A 1 71 ? -16.174 -11.589 16.588 1.00 84.38 71 PRO A CA 1
ATOM 538 C C . PRO A 1 71 ? -16.231 -10.366 17.520 1.00 84.38 71 PRO A C 1
ATOM 540 O O . PRO A 1 71 ? -17.302 -9.991 17.987 1.00 84.38 71 PRO A O 1
ATOM 543 N N . ASP A 1 72 ? -15.090 -9.732 17.771 1.00 88.44 72 ASP A N 1
ATOM 544 C CA . ASP A 1 72 ? -14.920 -8.500 18.542 1.00 88.44 72 ASP A CA 1
ATOM 545 C C . ASP A 1 72 ? -15.081 -7.223 17.694 1.00 88.44 72 ASP A C 1
ATOM 547 O O . ASP A 1 72 ? -14.846 -6.124 18.187 1.00 88.44 72 ASP A O 1
ATOM 551 N N . GLN A 1 73 ? -15.506 -7.356 16.431 1.00 86.00 73 GLN A N 1
ATOM 552 C CA . GLN A 1 73 ? -15.584 -6.273 15.443 1.00 86.00 73 GLN A CA 1
ATOM 553 C C . GLN A 1 73 ? -14.221 -5.657 15.076 1.00 86.00 73 GLN A C 1
ATOM 555 O O . GLN A 1 73 ? -14.176 -4.551 14.535 1.00 86.00 73 GLN A O 1
ATOM 560 N N . SER A 1 74 ? -13.115 -6.368 15.320 1.00 87.50 74 SER A N 1
ATOM 561 C CA . SER A 1 74 ? -11.785 -5.971 14.849 1.00 87.50 74 SER A CA 1
ATOM 562 C C . SER A 1 74 ? -11.486 -6.523 13.449 1.00 87.50 74 SER A C 1
ATOM 564 O O . SER A 1 74 ? -12.154 -7.437 12.961 1.00 87.50 74 SER A O 1
ATOM 566 N N . ILE A 1 75 ? -10.498 -5.941 12.765 1.00 88.50 75 ILE A N 1
ATOM 567 C CA . ILE A 1 75 ? -9.992 -6.433 11.478 1.00 88.50 75 ILE A CA 1
ATOM 568 C C . ILE A 1 75 ? -8.472 -6.484 11.553 1.00 88.50 75 ILE A C 1
ATOM 570 O O . ILE A 1 75 ? -7.826 -5.462 11.783 1.00 88.50 75 ILE A O 1
ATOM 574 N N . ASP A 1 76 ? -7.905 -7.650 11.258 1.00 88.06 76 ASP A N 1
ATOM 575 C CA . ASP A 1 76 ? -6.461 -7.792 11.119 1.00 88.06 76 ASP A CA 1
ATOM 576 C C . ASP A 1 76 ? -5.975 -7.138 9.823 1.00 88.06 76 ASP A C 1
ATOM 578 O O . ASP A 1 76 ? -6.429 -7.475 8.722 1.00 88.06 76 ASP A O 1
ATOM 582 N N . VAL A 1 77 ? -5.013 -6.222 9.951 1.00 89.00 77 VAL A N 1
ATOM 583 C CA . VAL A 1 77 ? -4.360 -5.537 8.830 1.00 89.00 77 VAL A CA 1
ATOM 584 C C . VAL A 1 77 ? -2.866 -5.828 8.858 1.00 89.00 77 VAL A C 1
ATOM 586 O O . VAL A 1 77 ? -2.185 -5.601 9.854 1.00 89.00 77 VAL A O 1
ATOM 589 N N . ILE A 1 78 ? -2.334 -6.293 7.731 1.00 88.25 78 ILE A N 1
ATOM 590 C CA . ILE A 1 78 ? -0.918 -6.607 7.554 1.00 88.25 78 ILE A CA 1
ATOM 591 C C . ILE A 1 78 ? -0.362 -5.756 6.420 1.00 88.25 78 ILE A C 1
ATOM 593 O O . ILE A 1 78 ? -0.868 -5.789 5.298 1.00 88.25 78 ILE A O 1
ATOM 597 N N . ILE A 1 79 ? 0.732 -5.045 6.688 1.00 89.06 79 ILE A N 1
ATOM 598 C CA . ILE A 1 79 ? 1.550 -4.429 5.643 1.00 89.06 79 ILE A CA 1
ATOM 599 C C . ILE A 1 79 ? 2.737 -5.343 5.386 1.00 89.06 79 ILE A C 1
ATOM 601 O O . ILE A 1 79 ? 3.529 -5.605 6.285 1.00 89.06 79 ILE A O 1
ATOM 605 N N . ARG A 1 80 ? 2.880 -5.812 4.148 1.00 87.19 80 ARG A N 1
ATOM 606 C CA . ARG A 1 80 ? 4.141 -6.356 3.650 1.00 87.19 80 ARG A CA 1
ATOM 607 C C . ARG A 1 80 ? 4.937 -5.251 2.999 1.00 87.19 80 ARG A C 1
ATOM 609 O O . ARG A 1 80 ? 4.401 -4.490 2.190 1.00 87.19 80 ARG A O 1
ATOM 616 N N . TRP A 1 81 ? 6.218 -5.213 3.331 1.00 90.12 81 TRP A N 1
ATOM 617 C CA . TRP A 1 81 ? 7.147 -4.283 2.728 1.00 90.12 81 TRP A CA 1
ATOM 618 C C . TRP A 1 81 ? 8.480 -4.940 2.390 1.00 90.12 81 TRP A C 1
ATOM 620 O O . TRP A 1 81 ? 8.837 -5.982 2.944 1.00 90.12 81 TRP A O 1
ATOM 630 N N . ASP A 1 82 ? 9.220 -4.318 1.479 1.00 88.44 82 ASP A N 1
ATOM 631 C CA . ASP A 1 82 ? 10.619 -4.659 1.241 1.00 88.44 82 ASP A CA 1
ATOM 632 C C . ASP A 1 82 ? 11.512 -3.970 2.288 1.00 88.44 82 ASP A C 1
ATOM 634 O O . ASP A 1 82 ? 11.671 -2.745 2.293 1.00 88.44 82 ASP A O 1
ATOM 638 N N . HIS A 1 83 ? 12.127 -4.766 3.168 1.00 88.94 83 HIS A N 1
ATOM 639 C CA . HIS A 1 83 ? 13.069 -4.294 4.191 1.00 88.94 83 HIS A CA 1
ATOM 640 C C . HIS A 1 83 ? 14.313 -3.595 3.620 1.00 88.94 83 HIS A C 1
ATOM 642 O O . HIS A 1 83 ? 15.025 -2.922 4.360 1.00 88.94 83 HIS A O 1
ATOM 648 N N . ARG A 1 84 ? 14.595 -3.736 2.319 1.00 87.38 84 ARG A N 1
ATOM 649 C CA . ARG A 1 84 ? 15.687 -3.014 1.647 1.00 87.38 84 ARG A CA 1
ATOM 650 C C . ARG A 1 84 ? 15.346 -1.552 1.378 1.00 87.38 84 ARG A C 1
ATOM 652 O O . ARG A 1 84 ? 16.254 -0.756 1.167 1.00 87.38 84 ARG A O 1
ATOM 659 N N . VAL A 1 85 ? 14.058 -1.217 1.336 1.00 87.62 85 VAL A N 1
ATOM 660 C CA . VAL A 1 85 ? 13.567 0.116 0.965 1.00 87.62 85 VAL A CA 1
ATOM 661 C C . VAL A 1 85 ? 13.242 0.946 2.204 1.00 87.62 85 VAL A C 1
ATOM 663 O O . VAL A 1 85 ? 13.526 2.140 2.234 1.00 87.62 85 VAL A O 1
ATOM 666 N N . THR A 1 86 ? 12.665 0.325 3.234 1.00 89.81 86 THR A N 1
ATOM 667 C CA . THR A 1 86 ? 12.183 1.023 4.437 1.00 89.81 86 THR A CA 1
ATOM 668 C C . THR A 1 86 ? 12.368 0.200 5.704 1.00 89.81 86 THR A C 1
ATOM 670 O O . THR A 1 86 ? 12.195 -1.020 5.703 1.00 89.81 86 THR A O 1
ATOM 673 N N . ASP A 1 87 ? 12.657 0.902 6.801 1.00 91.25 87 ASP A N 1
ATOM 674 C CA . ASP A 1 87 ? 12.791 0.323 8.137 1.00 91.25 87 ASP A CA 1
ATOM 675 C C . ASP A 1 87 ? 11.436 -0.037 8.776 1.00 91.25 87 ASP A C 1
ATOM 677 O O . ASP A 1 87 ? 10.400 0.581 8.505 1.00 91.25 87 ASP A O 1
ATOM 681 N N . ALA A 1 88 ? 11.463 -1.017 9.680 1.00 90.75 88 ALA A N 1
ATOM 682 C CA . ALA A 1 88 ? 10.295 -1.497 10.406 1.00 90.75 88 ALA A CA 1
ATOM 683 C C . ALA A 1 88 ? 9.645 -0.415 11.286 1.00 90.75 88 ALA A C 1
ATOM 685 O O . ALA A 1 88 ? 8.418 -0.380 11.393 1.00 90.75 88 ALA A O 1
ATOM 686 N N . ALA A 1 89 ? 10.420 0.504 11.878 1.00 93.62 89 ALA A N 1
ATOM 687 C CA . ALA A 1 89 ? 9.862 1.547 12.737 1.00 93.62 89 ALA A CA 1
ATOM 688 C C . ALA A 1 89 ? 8.957 2.512 11.959 1.00 93.62 89 ALA A C 1
ATOM 690 O O . ALA A 1 89 ? 7.961 3.002 12.494 1.00 93.62 89 ALA A O 1
ATOM 691 N N . PHE A 1 90 ? 9.275 2.775 10.688 1.00 92.94 90 PHE A N 1
ATOM 692 C CA . PHE A 1 90 ? 8.428 3.596 9.826 1.00 92.94 90 PHE A CA 1
ATOM 693 C C . PHE A 1 90 ? 7.085 2.910 9.553 1.00 92.94 90 PHE A C 1
ATOM 695 O O . PHE A 1 90 ? 6.033 3.535 9.684 1.00 92.94 90 PHE A O 1
ATOM 702 N N . ILE A 1 91 ? 7.114 1.612 9.249 1.00 92.38 91 ILE A N 1
ATOM 703 C CA . ILE A 1 91 ? 5.907 0.827 8.974 1.00 92.38 91 ILE A CA 1
ATOM 704 C C . ILE A 1 91 ? 5.033 0.693 10.222 1.00 92.38 91 ILE A C 1
ATOM 706 O O . ILE A 1 91 ? 3.821 0.868 10.130 1.00 92.38 91 ILE A O 1
ATOM 710 N N . ALA A 1 92 ? 5.633 0.479 11.395 1.00 93.38 92 ALA A N 1
ATOM 711 C CA . ALA A 1 92 ? 4.903 0.438 12.661 1.00 93.38 92 ALA A CA 1
ATOM 712 C C . ALA A 1 92 ? 4.181 1.766 12.949 1.00 93.38 92 ALA A C 1
ATOM 714 O O . ALA A 1 92 ? 3.003 1.770 13.302 1.00 93.38 92 ALA A O 1
ATOM 715 N N . LYS A 1 93 ? 4.853 2.906 12.732 1.00 95.75 93 LYS A N 1
ATOM 716 C CA . LYS A 1 93 ? 4.229 4.233 12.869 1.00 95.75 93 LYS A CA 1
ATOM 717 C C . LYS A 1 93 ? 3.096 4.441 11.865 1.00 95.75 93 LYS A C 1
ATOM 719 O O . LYS A 1 93 ? 2.063 4.999 12.229 1.00 95.75 93 LYS A O 1
ATOM 724 N N . ALA A 1 94 ? 3.276 3.995 10.623 1.00 93.88 94 ALA A N 1
ATOM 725 C CA . ALA A 1 94 ? 2.248 4.088 9.592 1.00 93.88 94 ALA A CA 1
ATOM 726 C C . ALA A 1 94 ? 1.009 3.247 9.942 1.00 93.88 94 ALA A C 1
ATOM 728 O O . ALA A 1 94 ? -0.107 3.747 9.823 1.00 93.88 94 ALA A O 1
ATOM 729 N N . LEU A 1 95 ? 1.197 2.016 10.433 1.00 93.88 95 LEU A N 1
ATOM 730 C CA . LEU A 1 95 ? 0.114 1.152 10.912 1.00 93.88 95 LEU A CA 1
ATOM 731 C C . LEU A 1 95 ? -0.631 1.767 12.100 1.00 93.88 95 LEU A C 1
ATOM 733 O O . LEU A 1 95 ? -1.853 1.856 12.060 1.00 93.88 95 LEU A O 1
ATOM 737 N N . ALA A 1 96 ? 0.091 2.268 13.106 1.00 95.88 96 ALA A N 1
ATOM 738 C CA . ALA A 1 96 ? -0.525 2.907 14.268 1.00 95.88 96 ALA A CA 1
ATOM 739 C C . ALA A 1 96 ? -1.330 4.159 13.880 1.00 95.88 96 ALA A C 1
ATOM 741 O O . ALA A 1 96 ? -2.435 4.382 14.374 1.00 95.88 96 ALA A O 1
ATOM 742 N N . ARG A 1 97 ? -0.810 4.978 12.954 1.00 96.44 97 ARG A N 1
ATOM 743 C CA . ARG A 1 97 ? -1.547 6.147 12.455 1.00 96.44 97 ARG A CA 1
ATOM 744 C C . ARG A 1 97 ? -2.767 5.736 11.635 1.00 96.44 97 ARG A C 1
ATOM 746 O O . ARG A 1 97 ? -3.799 6.389 11.753 1.00 96.44 97 ARG A O 1
ATOM 753 N N . LEU A 1 98 ? -2.664 4.681 10.826 1.00 94.94 98 LEU A N 1
ATOM 754 C CA . LEU A 1 98 ? -3.793 4.142 10.071 1.00 94.94 98 LEU A CA 1
ATOM 755 C C . LEU A 1 98 ? -4.905 3.678 11.017 1.00 94.94 98 LEU A C 1
ATOM 757 O O . LEU A 1 98 ? -6.045 4.097 10.855 1.00 94.94 98 LEU A O 1
ATOM 761 N N . GLU A 1 99 ? -4.566 2.874 12.024 1.00 94.75 99 GLU A N 1
ATOM 762 C CA . GLU A 1 99 ? -5.508 2.418 13.049 1.00 94.75 99 GLU A CA 1
ATOM 763 C C . GLU A 1 99 ? -6.182 3.60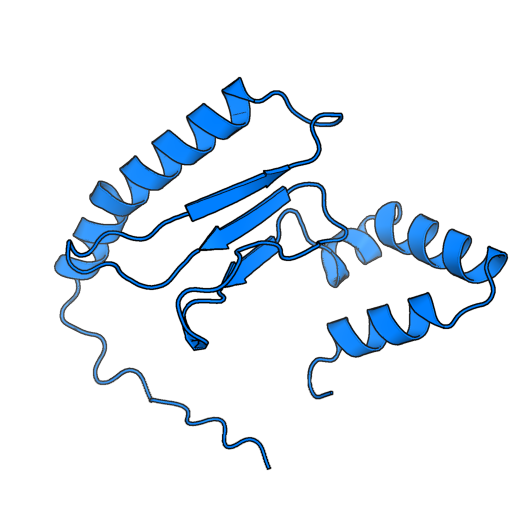0 13.751 1.00 94.75 99 GLU A C 1
ATOM 765 O O . GLU A 1 99 ? -7.406 3.628 13.880 1.00 94.75 99 GLU A O 1
ATOM 770 N N . GLN A 1 100 ? -5.398 4.606 14.150 1.00 97.44 100 GLN A N 1
ATOM 771 C CA . GLN A 1 100 ? -5.929 5.806 14.784 1.00 97.44 100 GLN A CA 1
ATOM 772 C C . GLN A 1 100 ? -6.942 6.512 13.874 1.00 97.44 100 GLN A C 1
ATOM 774 O O . GLN A 1 100 ? -8.065 6.746 14.300 1.00 97.44 100 GLN A O 1
ATOM 779 N N . VAL A 1 101 ? -6.567 6.831 12.630 1.00 96.69 101 VAL A N 1
ATOM 780 C CA . VAL A 1 101 ? -7.419 7.576 11.683 1.00 96.69 101 VAL A CA 1
ATOM 781 C C . VAL A 1 101 ? -8.692 6.804 11.340 1.00 96.69 101 VAL A C 1
ATOM 783 O O . VAL A 1 101 ? -9.767 7.401 11.272 1.00 96.69 101 VAL A O 1
ATOM 786 N N . LEU A 1 102 ? -8.594 5.483 11.159 1.00 94.06 102 LEU A N 1
ATOM 787 C CA . LEU A 1 102 ? -9.753 4.632 10.894 1.00 94.06 102 LEU A CA 1
ATOM 788 C C . LEU A 1 102 ? -10.728 4.623 12.076 1.00 94.06 102 LEU A C 1
ATOM 790 O O . LEU A 1 102 ? -11.934 4.758 11.875 1.00 94.06 102 LEU A O 1
ATOM 794 N N . ASN A 1 103 ? -10.215 4.507 13.303 1.00 94.38 103 ASN A N 1
ATOM 795 C CA . ASN A 1 103 ? -11.043 4.440 14.505 1.00 94.38 103 ASN A CA 1
ATOM 796 C C . ASN A 1 103 ? -11.555 5.805 14.983 1.00 94.38 103 ASN A C 1
ATOM 798 O O . ASN A 1 103 ? -12.538 5.840 15.725 1.00 94.38 103 ASN A O 1
ATOM 802 N N . THR A 1 104 ? -10.949 6.918 14.559 1.00 94.81 104 THR A N 1
ATOM 803 C CA . THR A 1 104 ? -11.386 8.275 14.922 1.00 94.81 104 THR A CA 1
ATOM 804 C C . THR A 1 104 ? -12.070 8.998 13.764 1.00 94.81 104 THR A C 1
ATOM 806 O O . THR A 1 104 ? -13.294 9.002 13.683 1.00 94.81 104 THR A O 1
ATOM 809 N N . GLU A 1 105 ? -11.292 9.624 12.884 1.00 95.19 105 GLU A N 1
ATOM 810 C CA . GLU A 1 105 ? -11.749 10.565 11.859 1.00 95.19 105 GLU A CA 1
ATOM 811 C C . GLU A 1 105 ? -12.741 9.887 10.902 1.00 95.19 105 GLU A C 1
ATOM 813 O O . GLU A 1 105 ? -13.857 10.374 10.719 1.00 95.19 105 GLU A O 1
ATOM 818 N N . ILE A 1 106 ? -12.384 8.708 10.380 1.00 93.50 106 ILE A N 1
ATOM 819 C CA . ILE A 1 106 ? -13.220 7.977 9.417 1.00 93.50 106 ILE A CA 1
ATOM 820 C C . ILE A 1 106 ? -14.459 7.375 10.089 1.00 93.50 106 ILE A C 1
ATOM 822 O O . ILE A 1 106 ? -15.554 7.430 9.529 1.00 93.50 106 ILE A O 1
ATOM 826 N N . SER A 1 107 ? -14.330 6.820 11.299 1.00 92.81 107 SER A N 1
ATOM 827 C CA . SER A 1 107 ? -15.485 6.257 12.013 1.00 92.81 107 SER A CA 1
ATOM 828 C C . SER A 1 107 ? -16.509 7.339 12.380 1.00 92.81 107 SER A C 1
ATOM 830 O O . SER A 1 107 ? -17.716 7.104 12.282 1.00 92.81 107 SER A O 1
ATOM 832 N N . ALA A 1 108 ? -16.041 8.534 12.756 1.00 93.44 108 ALA A N 1
ATOM 833 C CA . ALA A 1 108 ? -16.888 9.685 13.035 1.00 93.44 108 ALA A CA 1
ATOM 834 C C . ALA A 1 108 ? -17.607 10.170 11.769 1.00 93.44 108 ALA A C 1
ATOM 836 O O . ALA A 1 108 ? -18.814 10.407 11.818 1.00 93.44 108 ALA A O 1
ATOM 837 N N . GLU A 1 109 ? -16.903 10.249 10.636 1.00 92.94 109 GLU A N 1
ATOM 838 C CA . GLU A 1 109 ? -17.490 10.615 9.342 1.00 92.94 109 GLU A CA 1
ATOM 839 C C . GLU A 1 109 ? -18.608 9.643 8.933 1.00 92.94 109 GLU A C 1
ATOM 841 O O . GLU A 1 109 ? -19.719 10.065 8.606 1.00 92.94 109 GLU A O 1
ATOM 846 N N . LEU A 1 110 ? -18.358 8.334 9.031 1.00 90.81 110 LEU A N 1
ATOM 847 C CA . LEU A 1 110 ? -19.337 7.306 8.669 1.00 90.81 110 LEU A CA 1
ATOM 848 C C . LEU A 1 110 ? -20.577 7.303 9.574 1.00 90.81 110 LEU A C 1
ATOM 850 O O . LEU A 1 110 ? -21.663 6.972 9.107 1.00 90.81 110 LEU A O 1
ATOM 854 N N . ARG A 1 111 ? -20.439 7.663 10.858 1.00 89.31 111 ARG A N 1
ATOM 855 C CA . ARG A 1 111 ? -21.573 7.777 11.796 1.00 89.31 111 ARG A CA 1
ATOM 856 C C . ARG A 1 111 ? -22.341 9.090 11.647 1.00 89.31 111 ARG A C 1
ATOM 858 O O . ARG A 1 111 ? -23.530 9.126 11.948 1.00 89.31 111 ARG A O 1
ATOM 865 N N . GLY A 1 112 ? -21.662 10.160 11.230 1.00 85.69 112 GLY A N 1
ATOM 866 C CA . GLY A 1 112 ? -22.251 11.484 11.020 1.00 85.69 112 GLY A CA 1
ATOM 867 C C . GLY A 1 112 ? -23.051 11.605 9.721 1.00 85.69 112 GLY A C 1
ATOM 868 O O . GLY A 1 112 ? -23.910 12.479 9.622 1.00 85.69 112 GLY A O 1
ATOM 869 N N . ASN A 1 113 ? -22.810 10.721 8.749 1.00 77.56 113 ASN A N 1
ATOM 870 C CA . ASN A 1 113 ? -23.604 10.639 7.528 1.00 77.56 113 ASN A CA 1
ATOM 871 C C . ASN A 1 113 ? -24.825 9.719 7.729 1.00 77.56 113 ASN A C 1
ATOM 873 O O . ASN A 1 113 ? -24.647 8.529 8.006 1.00 77.56 113 ASN A O 1
ATOM 877 N N . PRO A 1 114 ? -26.073 10.202 7.552 1.00 60.22 114 PRO A N 1
ATOM 878 C CA . PRO A 1 114 ? -27.217 9.308 7.435 1.00 60.22 114 PRO A CA 1
ATOM 879 C C . PRO A 1 114 ? -26.997 8.395 6.220 1.00 60.22 114 PRO A C 1
ATOM 881 O O . PRO A 1 114 ? -26.680 8.868 5.133 1.00 60.22 114 PRO A O 1
ATOM 884 N N . SER A 1 115 ? -27.095 7.087 6.470 1.00 54.97 115 SER A N 1
ATOM 885 C CA . SER A 1 115 ? -26.830 5.959 5.568 1.00 54.97 115 SER A CA 1
ATOM 886 C C . SER A 1 115 ? -26.923 6.280 4.064 1.00 54.97 115 SER A C 1
ATOM 888 O O . SER A 1 115 ? -27.962 6.772 3.617 1.00 54.97 115 SER A O 1
ATOM 890 N N . PRO A 1 116 ? -25.911 5.919 3.247 1.00 54.41 116 PRO A N 1
ATOM 891 C CA . PRO A 1 116 ? -26.139 5.764 1.823 1.00 54.41 116 PRO A CA 1
ATOM 892 C C . PRO A 1 116 ? -27.137 4.618 1.659 1.00 54.41 116 PRO A C 1
ATOM 894 O O . PRO A 1 116 ? -26.815 3.453 1.899 1.00 54.41 116 PRO A O 1
ATOM 897 N N . GLU A 1 117 ? -28.363 4.992 1.307 1.00 49.00 117 GLU A N 1
ATOM 898 C CA . GLU A 1 117 ? -29.428 4.135 0.809 1.00 49.00 117 GLU A CA 1
ATOM 899 C C . GLU A 1 117 ? -28.840 2.944 0.037 1.00 49.00 117 GLU A C 1
ATOM 901 O O . GLU A 1 117 ? -28.217 3.112 -1.010 1.00 49.00 117 GLU A O 1
ATOM 906 N N . ALA A 1 118 ? -28.983 1.755 0.634 1.00 46.97 118 ALA A N 1
ATOM 907 C CA . ALA A 1 118 ? -28.710 0.437 0.073 1.00 46.97 118 ALA A CA 1
ATOM 908 C C . ALA A 1 118 ? -27.532 0.380 -0.917 1.00 46.97 118 ALA A C 1
ATOM 910 O O . ALA A 1 118 ? -27.713 0.465 -2.134 1.00 46.97 118 ALA A O 1
ATOM 911 N N . ALA A 1 119 ? -26.325 0.120 -0.400 1.00 45.19 119 ALA A N 1
ATOM 912 C CA . ALA A 1 119 ? -25.215 -0.378 -1.204 1.00 45.19 119 ALA A CA 1
ATOM 913 C C . ALA A 1 119 ? -25.728 -1.487 -2.142 1.00 45.19 119 ALA A C 1
ATOM 915 O O . ALA A 1 119 ? -26.072 -2.585 -1.697 1.00 45.19 119 ALA A O 1
ATOM 916 N N . LYS A 1 120 ? -25.842 -1.177 -3.441 1.00 41.44 120 LYS A N 1
ATOM 917 C CA . LYS A 1 120 ? -26.242 -2.124 -4.483 1.00 41.44 120 LYS A CA 1
ATOM 918 C C . LYS A 1 120 ? -25.298 -3.315 -4.408 1.00 41.44 120 LYS A C 1
ATOM 920 O O . LYS A 1 120 ? -24.158 -3.242 -4.868 1.00 41.44 120 LYS A O 1
ATOM 925 N N . VAL A 1 121 ? -25.788 -4.410 -3.831 1.00 41.22 121 VAL A N 1
ATOM 926 C CA . VAL A 1 121 ? -25.130 -5.714 -3.832 1.00 41.22 121 VAL A CA 1
ATOM 927 C C . VAL A 1 121 ? -25.023 -6.149 -5.289 1.00 41.22 121 VAL A C 1
ATOM 929 O O . VAL A 1 121 ? -25.931 -6.756 -5.854 1.00 41.22 121 VAL A O 1
ATOM 932 N N . THR A 1 122 ? -23.916 -5.785 -5.929 1.00 41.91 122 THR A N 1
ATOM 933 C CA . THR A 1 122 ? -23.575 -6.270 -7.261 1.00 41.91 122 THR A CA 1
ATOM 934 C C . THR A 1 122 ? -23.114 -7.706 -7.076 1.00 41.91 122 THR A C 1
ATOM 936 O O . THR A 1 122 ? -21.952 -7.968 -6.774 1.00 41.91 122 THR A O 1
ATOM 939 N N . ARG A 1 123 ? -24.056 -8.649 -7.178 1.00 37.41 123 ARG A N 1
ATOM 940 C CA . ARG A 1 123 ? -23.741 -10.074 -7.276 1.00 37.41 123 ARG A CA 1
ATOM 941 C C . ARG A 1 123 ? -23.020 -10.285 -8.601 1.00 37.41 123 ARG A C 1
ATOM 943 O O . ARG A 1 123 ? -23.656 -10.331 -9.650 1.00 37.41 123 ARG A O 1
ATOM 950 N N . VAL A 1 124 ? -21.698 -10.388 -8.557 1.00 41.00 124 VAL A N 1
ATOM 951 C CA . VAL A 1 124 ? -20.933 -10.919 -9.685 1.00 41.00 124 VAL A CA 1
ATOM 952 C C . VAL A 1 124 ? -21.133 -12.430 -9.658 1.00 41.00 124 VAL A C 1
ATOM 954 O O . VAL A 1 124 ? -20.542 -13.133 -8.843 1.00 41.00 124 VAL A O 1
ATOM 957 N N . ALA A 1 125 ? -22.050 -12.916 -10.492 1.00 35.91 125 ALA A N 1
ATOM 958 C CA . ALA A 1 125 ? -22.186 -14.335 -10.771 1.00 35.91 125 ALA A CA 1
ATOM 959 C C . ALA A 1 125 ? -20.994 -14.755 -11.639 1.00 35.91 125 ALA A C 1
ATOM 961 O O . ALA A 1 125 ? -20.908 -14.367 -12.801 1.00 35.91 125 ALA A O 1
ATOM 962 N N . ALA A 1 126 ? -20.066 -15.520 -11.069 1.00 35.06 126 ALA A N 1
ATOM 963 C CA . ALA A 1 126 ? -19.091 -16.255 -11.859 1.00 35.06 126 ALA A CA 1
ATOM 964 C C . ALA A 1 126 ? -19.783 -17.512 -12.411 1.00 35.06 126 ALA A C 1
ATOM 966 O O . ALA A 1 126 ? -20.266 -18.337 -11.635 1.00 35.06 126 ALA A O 1
ATOM 967 N N . THR A 1 127 ? -19.874 -17.606 -13.739 1.00 33.81 127 THR A N 1
ATOM 968 C CA . THR A 1 127 ? -20.105 -18.859 -14.479 1.00 33.81 127 THR A CA 1
ATOM 969 C C . THR A 1 127 ? -18.767 -19.352 -15.008 1.00 33.81 127 THR A C 1
ATOM 971 O O . THR A 1 127 ? -17.961 -18.487 -15.425 1.00 33.81 127 THR A O 1
#

Sequence (127 aa):
MEIPSFRKIMMATRLPRPLRRLSWLLGLNVGRMYANNFGSFGVTSVAAYGPGELQALSPGPFLVSYGVVGPDQSIDVIIRWDHRVTDAAFIAKALARLEQVLNTEISAELRGNPSPEAAKVTRVAAT